Protein AF-U2L3R9-F1 (afdb_monomer)

Sequence (119 aa):
MSNKYVKLNIFPMIVEGLFVLACLLFQGYYIYINFLFYIVLAMYFRLRKDFSIKEWLDSVKRGNTFWKQVMLTILFFGLAFICTNVLENMFPHLDMGMVNLKVDNWLKLILFTGSTIIQ

Mean predicted aligned error: 11.28 Å

Radius of gyration: 17.86 Å; Cα contacts (8 Å, |Δi|>4): 51; chains: 1; bounding box: 42×35×42 Å

Foldseek 3Di:
DPPPVCVVCVVLVVLVVVLVVCCVVDQLCNLVSLLVSLVVVVVVCVVVVVDDVVVVVVCCVVVPPVNVVLVVVLVVLVVVLVVVVVVCVVCVPDPPPDDRLDPPDPVSSCSNSSSVSSD

Structure (mmCIF, N/CA/C/O backbone):
data_AF-U2L3R9-F1
#
_entry.id   AF-U2L3R9-F1
#
loop_
_atom_site.group_PDB
_atom_site.id
_atom_site.type_symbol
_atom_site.label_atom_id
_atom_site.label_alt_id
_atom_site.label_comp_id
_atom_site.label_asym_id
_atom_site.label_entity_id
_atom_site.label_seq_id
_atom_site.pdbx_PDB_ins_c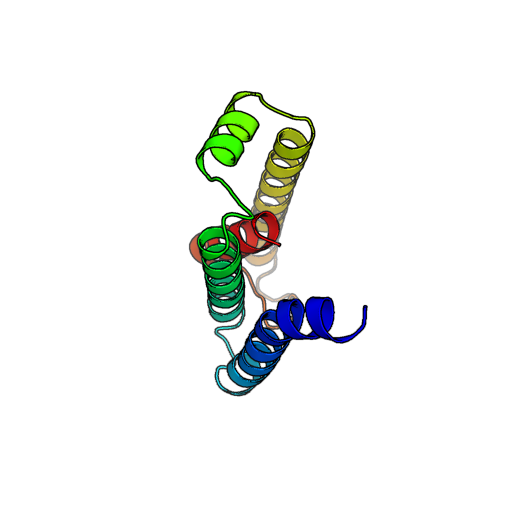ode
_atom_site.Cartn_x
_atom_site.Cartn_y
_atom_site.Cartn_z
_atom_site.occupancy
_atom_site.B_iso_or_equiv
_atom_site.auth_seq_id
_atom_site.auth_comp_id
_atom_site.auth_asym_id
_atom_site.auth_atom_id
_atom_site.pdbx_PDB_model_num
ATOM 1 N N . MET A 1 1 ? -18.536 -22.400 21.140 1.00 48.31 1 MET A N 1
ATOM 2 C CA . MET A 1 1 ? -17.287 -21.622 20.943 1.00 48.31 1 MET A CA 1
ATOM 3 C C . MET A 1 1 ? -16.832 -21.592 19.472 1.00 48.31 1 MET A C 1
ATOM 5 O O . MET A 1 1 ? -16.488 -20.525 18.995 1.00 48.31 1 MET A O 1
ATOM 9 N N . SER A 1 2 ? -17.002 -22.697 18.730 1.00 52.91 2 SER A N 1
ATOM 10 C CA . SER A 1 2 ? -17.087 -22.855 17.257 1.00 52.91 2 SER A CA 1
ATOM 11 C C . SER A 1 2 ? -17.419 -21.650 16.353 1.00 52.91 2 SER A C 1
ATOM 13 O O . SER A 1 2 ? -16.589 -21.021 15.701 1.00 52.91 2 SER A O 1
ATOM 15 N N . ASN A 1 3 ? -18.720 -21.367 16.293 1.00 59.50 3 ASN A N 1
ATOM 16 C CA . ASN A 1 3 ? -19.348 -20.712 15.146 1.00 59.50 3 ASN A CA 1
ATOM 17 C C . ASN A 1 3 ? -19.077 -19.201 15.031 1.00 59.50 3 ASN A C 1
ATOM 19 O O . ASN A 1 3 ? -19.247 -18.619 13.966 1.00 59.50 3 ASN A O 1
ATOM 23 N N . LYS A 1 4 ? -18.676 -18.539 16.125 1.00 58.44 4 LYS A N 1
ATOM 24 C CA . LYS A 1 4 ? -18.553 -17.072 16.171 1.00 58.44 4 LYS A CA 1
ATOM 25 C C . LYS A 1 4 ? -17.287 -16.575 15.463 1.00 58.44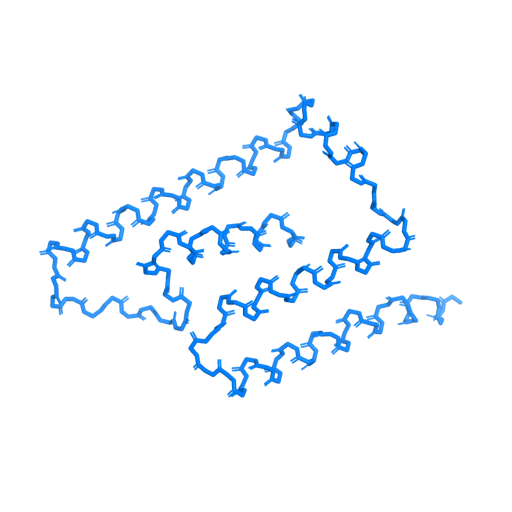 4 LYS A C 1
ATOM 27 O O . LYS A 1 4 ? -17.351 -15.569 14.770 1.00 58.44 4 LYS A O 1
ATOM 32 N N . TYR A 1 5 ? -16.180 -17.312 15.582 1.00 54.56 5 TYR A N 1
ATOM 33 C CA . TYR A 1 5 ? -14.910 -17.002 14.913 1.00 54.56 5 TYR A CA 1
ATOM 34 C C . TYR A 1 5 ? -14.946 -17.345 13.423 1.00 54.56 5 TYR A C 1
ATOM 36 O O . TYR A 1 5 ? -14.532 -16.539 12.595 1.00 54.56 5 TYR A O 1
ATOM 44 N N . VAL A 1 6 ? -15.539 -18.490 13.071 1.00 60.16 6 VAL A N 1
ATOM 45 C CA . VAL A 1 6 ? -15.728 -18.903 11.671 1.00 60.16 6 VAL A CA 1
ATOM 46 C C . VAL A 1 6 ? -16.582 -17.879 10.919 1.00 60.16 6 VAL A C 1
ATOM 48 O O . VAL A 1 6 ? -16.212 -17.430 9.839 1.00 60.16 6 VAL A O 1
ATOM 51 N N . LYS A 1 7 ? -17.678 -17.409 11.527 1.00 60.88 7 LYS A N 1
ATOM 52 C CA . LYS A 1 7 ? -18.556 -16.395 10.924 1.00 60.88 7 LYS A CA 1
ATOM 53 C C . LYS A 1 7 ? -17.895 -15.014 10.795 1.00 60.88 7 LYS A C 1
ATOM 55 O O . LYS A 1 7 ? -18.283 -14.240 9.926 1.00 60.88 7 LYS A O 1
ATOM 60 N N . LEU A 1 8 ? -16.903 -14.704 11.637 1.00 63.81 8 LEU A N 1
ATOM 61 C CA . LEU A 1 8 ? -16.151 -13.446 11.583 1.00 63.81 8 LEU A CA 1
ATOM 62 C C . LEU A 1 8 ? -15.091 -13.438 10.468 1.00 63.81 8 LEU A C 1
ATOM 64 O O . LEU A 1 8 ? -14.935 -12.397 9.821 1.00 63.81 8 LEU A O 1
ATOM 68 N N . ASN A 1 9 ? -14.431 -14.583 10.242 1.00 65.56 9 ASN A N 1
ATOM 69 C CA . ASN A 1 9 ? -13.328 -14.757 9.284 1.00 65.56 9 ASN A CA 1
ATOM 70 C C . ASN A 1 9 ? -13.751 -15.264 7.896 1.00 65.56 9 ASN A C 1
ATOM 72 O O . ASN A 1 9 ? -12.971 -15.141 6.954 1.00 65.56 9 ASN A O 1
ATOM 76 N N . ILE A 1 10 ? -14.978 -15.771 7.735 1.00 75.06 10 ILE A N 1
ATOM 77 C CA . ILE A 1 10 ? -15.510 -16.196 6.428 1.00 75.06 10 ILE A CA 1
ATOM 78 C C . ILE A 1 10 ? -15.489 -15.057 5.404 1.00 75.06 10 ILE A C 1
ATOM 80 O O . ILE A 1 10 ? -15.178 -15.287 4.243 1.00 75.06 10 ILE A O 1
ATOM 84 N N . PHE A 1 11 ? -15.792 -13.826 5.820 1.00 74.38 11 PHE A N 1
ATOM 85 C CA . PHE A 1 11 ? -15.802 -12.691 4.899 1.00 74.38 11 PHE A CA 1
ATOM 86 C C . PHE A 1 11 ? -14.389 -12.342 4.389 1.00 74.38 11 PHE A C 1
ATOM 88 O O . PHE A 1 11 ? -14.221 -12.334 3.173 1.00 74.38 11 PHE A O 1
ATOM 95 N N . PRO A 1 12 ? -13.360 -12.152 5.247 1.00 74.88 12 PRO A N 1
ATOM 96 C CA . PRO A 1 12 ? -11.972 -12.037 4.794 1.00 74.88 12 PRO A CA 1
ATOM 97 C C . PRO A 1 12 ? -11.538 -13.168 3.854 1.00 74.88 12 PRO A C 1
ATOM 99 O O . PRO A 1 12 ? -10.988 -12.881 2.798 1.00 74.88 12 PRO A O 1
ATOM 102 N N . MET A 1 13 ? -11.868 -14.427 4.173 1.00 77.94 13 MET A N 1
ATOM 103 C CA . MET A 1 13 ? -11.543 -15.576 3.313 1.00 77.94 13 MET A CA 1
ATOM 104 C C . MET A 1 13 ? -12.215 -15.511 1.934 1.00 77.94 13 MET A C 1
ATOM 106 O O . MET A 1 13 ? -11.588 -15.833 0.929 1.00 77.94 13 MET A O 1
ATOM 110 N N . ILE A 1 14 ? -13.484 -15.097 1.858 1.00 82.38 14 ILE A N 1
ATOM 111 C CA . ILE A 1 14 ? -14.192 -14.941 0.575 1.00 82.38 14 ILE A CA 1
ATOM 112 C C . ILE A 1 14 ? -13.559 -13.817 -0.252 1.00 82.38 14 ILE A C 1
ATOM 114 O O . ILE A 1 14 ? -13.366 -13.972 -1.458 1.00 82.38 14 ILE A O 1
ATOM 118 N N . VAL A 1 15 ? -13.224 -12.695 0.388 1.00 80.94 15 VAL A N 1
ATOM 119 C CA . VAL A 1 15 ? -12.576 -11.557 -0.278 1.00 80.94 15 VAL A CA 1
ATOM 120 C C . VAL A 1 15 ? -11.176 -11.946 -0.769 1.00 80.94 15 VAL A C 1
ATOM 122 O O . VAL A 1 15 ? -10.786 -11.545 -1.862 1.00 80.94 15 VAL A O 1
ATOM 125 N N . GLU A 1 16 ? -10.449 -12.781 -0.026 1.00 79.38 16 GLU A N 1
ATOM 126 C CA . GLU A 1 16 ? -9.141 -13.316 -0.427 1.00 79.38 16 GLU A CA 1
ATOM 127 C C . GLU A 1 16 ? -9.256 -14.279 -1.618 1.00 79.38 16 GLU A C 1
ATOM 129 O O . GLU A 1 16 ? -8.510 -14.161 -2.590 1.00 79.38 16 GLU A O 1
ATOM 134 N N . GLY A 1 17 ? -10.260 -15.162 -1.621 1.00 82.19 17 GLY A N 1
ATOM 135 C CA . GLY A 1 17 ? -10.554 -16.012 -2.779 1.00 82.19 17 GLY A CA 1
ATOM 136 C C . GLY A 1 17 ? -10.888 -15.203 -4.042 1.00 82.19 17 GLY A C 1
ATOM 137 O O . GLY A 1 17 ? -10.401 -15.511 -5.131 1.00 82.19 17 GLY A O 1
ATOM 138 N N . LEU A 1 18 ? -11.664 -14.123 -3.896 1.00 83.06 18 LEU A N 1
ATOM 139 C CA . LEU A 1 18 ? -11.951 -13.176 -4.981 1.00 83.06 18 LEU A CA 1
ATOM 140 C C . LEU A 1 18 ? -10.696 -12.429 -5.450 1.00 83.06 18 LEU A C 1
ATOM 142 O O . LEU A 1 18 ? -10.540 -12.204 -6.649 1.00 83.06 18 LEU A O 1
ATOM 146 N N . PHE A 1 19 ? -9.792 -12.073 -4.536 1.00 82.31 19 PHE A N 1
ATOM 147 C CA . PHE A 1 19 ? -8.521 -11.426 -4.860 1.00 82.31 19 PHE A CA 1
ATOM 148 C C . PHE A 1 19 ? -7.616 -12.319 -5.712 1.00 82.31 19 PHE A C 1
ATOM 150 O O . PHE A 1 19 ? -7.083 -11.861 -6.726 1.00 82.31 19 PHE A O 1
ATOM 157 N N . VAL A 1 20 ? -7.486 -13.598 -5.351 1.00 81.25 20 VAL A N 1
ATOM 158 C CA . VAL A 1 20 ? -6.702 -14.566 -6.134 1.00 81.25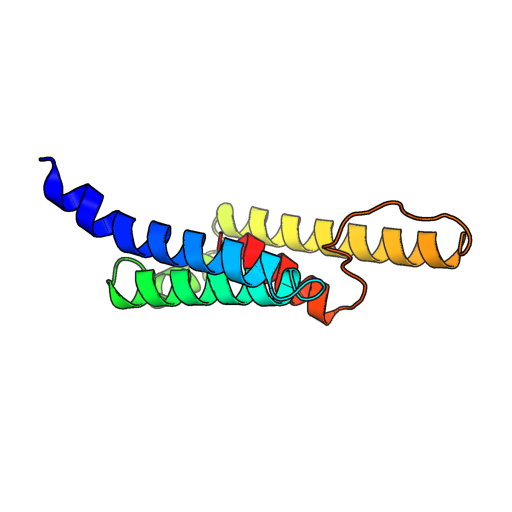 20 VAL A CA 1
ATOM 159 C C . VAL A 1 20 ? -7.293 -14.721 -7.537 1.00 81.25 20 VAL A C 1
ATOM 161 O O . VAL A 1 20 ? -6.559 -14.651 -8.522 1.00 81.25 20 VAL A O 1
ATOM 164 N N . LEU A 1 21 ? -8.620 -14.840 -7.653 1.00 82.69 21 LEU A N 1
ATOM 165 C CA . LEU A 1 21 ? -9.305 -14.885 -8.951 1.00 82.69 21 LEU A CA 1
ATOM 166 C C . LEU A 1 21 ? -9.090 -13.608 -9.774 1.00 82.69 21 LEU A C 1
ATOM 168 O O . LEU A 1 21 ? -8.821 -13.689 -10.971 1.00 82.69 21 LEU A O 1
ATOM 172 N N . ALA A 1 22 ? -9.159 -12.435 -9.145 1.00 78.94 22 ALA A N 1
ATOM 173 C CA . ALA A 1 22 ? -8.907 -11.164 -9.816 1.00 78.94 22 ALA A CA 1
ATOM 174 C C . ALA A 1 22 ? -7.457 -11.062 -10.317 1.00 78.94 22 ALA A C 1
ATOM 176 O O . ALA A 1 22 ? -7.237 -10.642 -11.451 1.00 78.94 22 ALA A O 1
ATOM 177 N N . CYS A 1 23 ? -6.477 -11.506 -9.524 1.00 76.19 23 CYS A N 1
ATOM 178 C CA . CYS A 1 23 ? -5.075 -11.570 -9.945 1.00 76.19 23 CYS A CA 1
ATOM 179 C C . CYS A 1 23 ? -4.862 -12.518 -11.132 1.00 76.19 23 CYS A C 1
ATOM 181 O O . CYS A 1 23 ? -4.062 -12.216 -12.015 1.00 76.19 23 CYS A O 1
ATOM 183 N N . LEU A 1 24 ? -5.583 -13.642 -11.177 1.00 77.44 24 LEU A N 1
ATOM 184 C CA . LEU A 1 24 ? -5.509 -14.585 -12.295 1.00 77.44 24 LEU A CA 1
ATOM 185 C C . LEU A 1 24 ? -6.136 -14.025 -13.581 1.00 77.44 24 LEU A C 1
ATOM 187 O O . LEU A 1 24 ? -5.612 -14.275 -14.664 1.00 77.44 24 LEU A O 1
ATOM 191 N N . LEU A 1 25 ? -7.228 -13.261 -13.468 1.00 77.12 25 LEU A N 1
ATOM 192 C CA . LEU A 1 25 ? -7.952 -12.690 -14.612 1.00 77.12 25 LEU A CA 1
ATOM 193 C C . LEU A 1 25 ? -7.305 -11.414 -15.174 1.00 77.12 25 LEU A C 1
ATOM 195 O O . LEU A 1 25 ? -7.348 -11.189 -16.381 1.00 77.12 25 LEU A O 1
ATOM 199 N N . PHE A 1 26 ? -6.703 -10.580 -14.324 1.00 71.12 26 PHE A N 1
ATOM 200 C CA . PHE A 1 26 ? -6.184 -9.258 -14.691 1.00 71.12 26 PHE A CA 1
ATOM 201 C C . PHE A 1 26 ? -4.661 -9.184 -14.534 1.00 71.12 26 PHE A C 1
ATOM 203 O O . PHE A 1 26 ? -4.120 -8.434 -13.712 1.00 71.12 26 PHE A O 1
ATOM 210 N N . GLN A 1 27 ? -3.956 -9.963 -15.356 1.00 65.38 27 GLN A N 1
ATOM 211 C CA . GLN A 1 27 ? -2.496 -9.970 -15.366 1.00 65.38 27 GLN A CA 1
ATOM 212 C C . GLN A 1 27 ? -1.944 -8.589 -15.761 1.00 65.38 27 GLN A C 1
ATOM 214 O O . GLN A 1 27 ? -2.304 -8.035 -16.794 1.00 65.38 27 GLN A O 1
ATOM 219 N N . GLY A 1 28 ? -1.089 -8.017 -14.908 1.00 67.12 28 GLY A N 1
ATOM 220 C CA . GLY A 1 28 ? -0.482 -6.689 -15.091 1.00 67.12 28 GLY A CA 1
ATOM 221 C C . GLY A 1 28 ? -1.044 -5.593 -14.176 1.00 67.12 28 GLY A C 1
ATOM 222 O O . GLY A 1 28 ? -0.391 -4.568 -13.985 1.00 67.12 28 GLY A O 1
ATOM 223 N N . TYR A 1 29 ? -2.191 -5.824 -13.527 1.00 71.06 29 TYR A N 1
ATOM 224 C CA . TYR A 1 29 ? -2.806 -4.871 -12.588 1.00 71.06 29 TYR A CA 1
ATOM 225 C C . TYR A 1 29 ? -2.637 -5.262 -11.113 1.00 71.06 29 TYR A C 1
ATOM 227 O O . TYR A 1 29 ? -3.319 -4.719 -10.246 1.00 71.06 29 TYR A O 1
ATOM 235 N N . TYR A 1 30 ? -1.700 -6.163 -10.805 1.00 70.38 30 TYR A N 1
ATOM 236 C CA . TYR A 1 30 ? -1.508 -6.743 -9.471 1.00 70.38 30 TYR A CA 1
ATOM 237 C C . TYR A 1 30 ? -1.433 -5.703 -8.347 1.00 70.38 30 TYR A C 1
ATOM 239 O O . TYR A 1 30 ? -2.081 -5.873 -7.323 1.00 70.38 30 TYR A O 1
ATOM 247 N N . ILE A 1 31 ? -0.724 -4.587 -8.548 1.00 70.19 31 ILE A N 1
ATOM 248 C CA . ILE A 1 31 ? -0.598 -3.522 -7.535 1.00 70.19 31 ILE A CA 1
ATOM 249 C C . ILE A 1 31 ? -1.943 -2.830 -7.263 1.00 70.19 31 ILE A C 1
ATOM 251 O O . ILE A 1 31 ? -2.264 -2.531 -6.116 1.00 70.19 31 ILE A O 1
ATOM 255 N N . TYR A 1 32 ? -2.759 -2.617 -8.297 1.00 70.06 32 TYR A N 1
ATOM 256 C CA . TYR A 1 32 ? -4.074 -1.986 -8.163 1.00 70.06 32 TYR A CA 1
ATOM 257 C C . TYR A 1 32 ? -5.079 -2.919 -7.493 1.00 70.06 32 TYR A C 1
ATOM 259 O O . TYR A 1 32 ? -5.825 -2.493 -6.614 1.00 70.06 32 TYR A O 1
ATOM 267 N N . ILE A 1 33 ? -5.069 -4.195 -7.880 1.00 76.62 33 ILE A N 1
ATOM 268 C CA . ILE A 1 33 ? -5.930 -5.228 -7.297 1.00 76.62 33 ILE A CA 1
ATOM 269 C C . ILE A 1 33 ? -5.553 -5.442 -5.827 1.00 76.62 33 ILE A C 1
ATOM 271 O O . ILE A 1 33 ? -6.436 -5.539 -4.978 1.00 76.62 33 ILE A O 1
ATOM 275 N N . ASN A 1 34 ? -4.253 -5.433 -5.513 1.00 75.75 34 ASN A N 1
ATOM 276 C CA . ASN A 1 34 ? -3.748 -5.547 -4.147 1.00 75.75 34 ASN A CA 1
ATOM 277 C C . ASN A 1 34 ? -4.184 -4.355 -3.287 1.00 75.75 34 ASN A C 1
ATOM 279 O O . ASN A 1 34 ? -4.750 -4.524 -2.209 1.00 75.75 34 ASN A O 1
ATOM 283 N N . PHE A 1 35 ? -4.025 -3.135 -3.798 1.00 73.00 35 PHE A N 1
ATOM 284 C CA . PHE A 1 35 ? -4.499 -1.943 -3.101 1.00 73.00 35 PHE A CA 1
ATOM 285 C C . PHE A 1 35 ? -6.019 -1.968 -2.866 1.00 73.00 35 PHE A C 1
ATOM 287 O O . PHE A 1 35 ? -6.484 -1.676 -1.763 1.00 73.00 35 PHE A O 1
ATOM 294 N N . LEU A 1 36 ? -6.802 -2.363 -3.876 1.00 77.12 36 LEU A N 1
ATOM 295 C CA . LEU A 1 36 ? -8.258 -2.477 -3.772 1.00 77.12 36 LEU A CA 1
ATOM 296 C C . LEU A 1 36 ? -8.675 -3.500 -2.704 1.00 77.12 36 LEU A C 1
ATOM 298 O O . LEU A 1 36 ? -9.578 -3.228 -1.913 1.00 77.12 36 LEU A O 1
ATOM 302 N N . PHE A 1 37 ? -8.002 -4.649 -2.651 1.00 79.94 37 PHE A N 1
ATOM 303 C CA . PHE A 1 37 ? -8.244 -5.691 -1.654 1.00 79.94 37 PHE A CA 1
ATOM 304 C C . PHE A 1 37 ? -8.092 -5.162 -0.223 1.00 79.94 37 PHE A C 1
ATOM 306 O O . PHE A 1 37 ? -9.010 -5.295 0.595 1.00 79.94 37 PHE A O 1
ATOM 313 N N . TYR A 1 38 ? -6.984 -4.477 0.060 1.00 75.69 38 TYR A N 1
ATOM 314 C CA . TYR A 1 38 ? -6.742 -3.890 1.376 1.00 75.69 38 TYR A CA 1
ATOM 315 C C . TYR A 1 38 ? -7.726 -2.763 1.718 1.00 75.69 38 TYR A C 1
ATOM 317 O O . TYR A 1 38 ? -8.168 -2.665 2.863 1.00 75.69 38 TYR A O 1
ATOM 325 N N . ILE A 1 39 ? -8.152 -1.958 0.739 1.00 78.44 39 ILE A N 1
ATOM 326 C CA . ILE A 1 39 ? -9.204 -0.948 0.938 1.00 78.44 39 ILE A CA 1
ATOM 327 C C . ILE A 1 39 ? -10.535 -1.605 1.339 1.00 78.44 39 ILE A C 1
ATOM 329 O O . ILE A 1 39 ? -11.190 -1.136 2.273 1.00 78.44 39 ILE A O 1
ATOM 333 N N . VAL A 1 40 ? -10.933 -2.695 0.673 1.00 79.75 40 VAL A N 1
ATOM 334 C CA . VAL A 1 40 ? -12.173 -3.429 0.987 1.00 79.75 40 VAL A CA 1
ATOM 335 C C . VAL A 1 40 ? -12.118 -4.014 2.401 1.00 79.75 40 VAL A C 1
ATOM 337 O O . VAL A 1 40 ? -13.083 -3.877 3.159 1.00 79.75 40 VAL A O 1
ATOM 340 N N . LEU A 1 41 ? -10.981 -4.596 2.793 1.00 76.75 41 LEU A N 1
ATOM 341 C CA . LEU A 1 41 ? -10.765 -5.080 4.159 1.00 76.75 41 LEU A CA 1
ATOM 342 C C . LEU A 1 41 ? -10.829 -3.945 5.187 1.00 76.75 41 LEU A C 1
ATOM 344 O O . LEU A 1 41 ? -11.546 -4.059 6.182 1.00 76.75 41 LEU A O 1
ATOM 348 N N . ALA A 1 42 ? -10.153 -2.824 4.931 1.00 73.88 42 ALA A N 1
ATOM 349 C CA . ALA A 1 42 ? -10.170 -1.664 5.818 1.00 73.88 42 ALA A CA 1
ATOM 350 C C . ALA A 1 42 ? -11.587 -1.089 5.991 1.00 73.88 42 ALA A C 1
ATOM 352 O O . ALA A 1 42 ? -11.999 -0.766 7.109 1.00 73.88 42 ALA A O 1
ATOM 353 N N . MET A 1 43 ? -12.374 -1.003 4.911 1.00 75.94 43 MET A N 1
ATOM 354 C CA . MET A 1 43 ? -13.784 -0.602 4.983 1.00 75.94 43 MET A CA 1
ATOM 355 C C . MET A 1 43 ? -14.616 -1.592 5.803 1.00 75.94 43 MET A C 1
ATOM 357 O O . MET A 1 43 ? -15.433 -1.164 6.620 1.00 75.94 43 MET A O 1
ATOM 361 N N . TYR A 1 44 ? -14.396 -2.897 5.635 1.00 77.00 44 TYR A N 1
ATOM 362 C CA . TYR A 1 44 ? -15.098 -3.930 6.396 1.00 77.00 44 TYR A CA 1
ATOM 363 C C . TYR A 1 44 ? -14.810 -3.847 7.904 1.00 77.00 44 TYR A C 1
ATOM 365 O O . TYR A 1 44 ? -15.749 -3.819 8.706 1.00 77.00 44 TYR A O 1
ATOM 373 N N . PHE A 1 45 ? -13.540 -3.726 8.302 1.00 73.44 45 PHE A N 1
ATOM 374 C CA . PHE A 1 45 ? -13.164 -3.557 9.713 1.00 73.44 45 PHE A CA 1
ATOM 375 C C . PHE A 1 45 ? -13.692 -2.247 10.303 1.00 73.44 45 PHE A C 1
ATOM 377 O O . PHE A 1 45 ? -14.150 -2.208 11.448 1.00 73.44 45 PHE A O 1
ATOM 384 N N . ARG A 1 46 ? -13.726 -1.181 9.500 1.00 69.62 46 ARG A N 1
ATOM 385 C CA . ARG A 1 46 ? -14.334 0.086 9.903 1.00 69.62 46 ARG A CA 1
ATOM 386 C C . ARG A 1 46 ? -15.845 -0.031 10.122 1.00 69.62 46 ARG A C 1
ATOM 388 O O . ARG A 1 46 ? -16.353 0.498 11.110 1.00 69.62 46 ARG A O 1
ATOM 395 N N . LEU A 1 47 ? -16.571 -0.713 9.233 1.00 73.25 47 LEU A N 1
ATOM 396 C CA . LEU A 1 47 ? -18.022 -0.931 9.358 1.00 73.25 47 LEU A CA 1
ATOM 397 C C . LEU A 1 47 ? -18.379 -1.738 10.611 1.00 73.25 47 LEU A C 1
ATOM 399 O O . LEU A 1 47 ? -19.424 -1.512 11.220 1.00 73.25 47 LEU A O 1
ATOM 403 N N . ARG A 1 48 ? -17.486 -2.633 11.034 1.00 72.62 48 ARG A N 1
ATOM 404 C CA . ARG A 1 48 ? -17.616 -3.414 12.269 1.00 72.62 48 ARG A CA 1
ATOM 405 C C . ARG A 1 48 ? -17.343 -2.624 13.549 1.00 72.62 48 ARG A C 1
ATOM 407 O O . ARG A 1 48 ? -17.560 -3.166 14.625 1.00 72.62 48 ARG A O 1
ATOM 414 N N . LYS A 1 49 ? -16.928 -1.353 13.445 1.00 64.00 49 LYS A N 1
ATOM 415 C CA . LYS A 1 49 ? -16.468 -0.503 14.562 1.00 64.00 49 LYS A CA 1
ATOM 416 C C . LYS A 1 49 ? -15.280 -1.076 15.346 1.00 64.00 49 LYS A C 1
ATOM 418 O O . LYS A 1 49 ? -14.912 -0.499 16.362 1.00 64.00 49 LYS A O 1
ATOM 423 N N . ASP A 1 50 ? -14.641 -2.129 14.839 1.00 62.53 50 ASP A N 1
ATOM 424 C CA . ASP A 1 50 ? -13.389 -2.665 15.383 1.00 62.53 50 ASP A CA 1
ATOM 425 C C . ASP A 1 50 ? -12.221 -1.682 15.146 1.00 62.53 50 ASP A C 1
ATOM 427 O O . ASP A 1 50 ? -11.174 -1.789 15.776 1.00 62.53 50 ASP A O 1
ATOM 431 N N . PHE A 1 51 ? -12.410 -0.695 14.256 1.00 60.84 51 PHE A N 1
ATOM 432 C CA . PHE A 1 51 ? -11.418 0.318 13.907 1.00 60.84 51 PHE A CA 1
ATOM 433 C C . PHE A 1 51 ? -12.017 1.735 13.910 1.00 60.84 51 PHE A C 1
ATOM 435 O O . PHE A 1 51 ? -12.930 2.048 13.137 1.00 60.84 51 PHE A O 1
ATOM 442 N N . SER A 1 52 ? -11.481 2.622 14.752 1.00 68.88 52 SER A N 1
ATOM 443 C CA . SER A 1 52 ? -11.855 4.040 14.810 1.00 68.88 52 SER A CA 1
ATOM 444 C C . SER A 1 52 ? -10.788 4.896 14.130 1.00 68.88 52 SER A C 1
ATOM 446 O O . SER A 1 52 ? -9.678 5.028 14.639 1.00 68.88 52 SER A O 1
ATOM 448 N N . ILE A 1 53 ? -11.118 5.567 13.015 1.00 69.50 53 ILE A N 1
ATOM 449 C 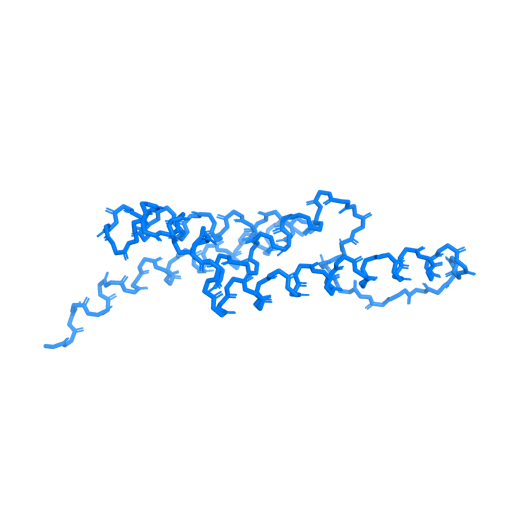CA . ILE A 1 53 ? -10.176 6.539 12.410 1.00 69.50 53 ILE A CA 1
ATOM 450 C C . ILE A 1 53 ? -9.854 7.667 13.395 1.00 69.50 53 ILE A C 1
ATOM 452 O O . ILE A 1 53 ? -8.767 8.226 13.343 1.00 69.50 5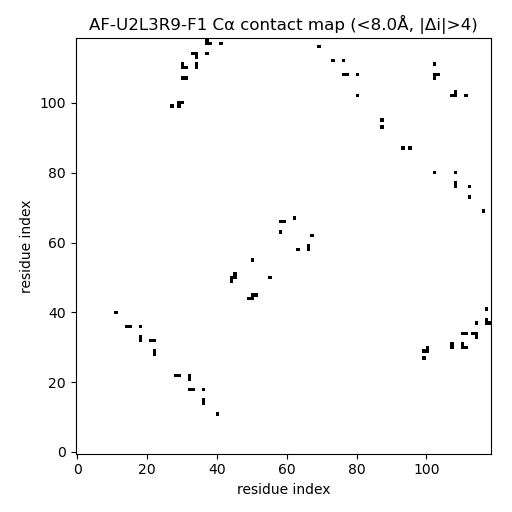3 ILE A O 1
ATOM 456 N N . LYS A 1 54 ? -10.800 7.971 14.300 1.00 74.69 54 LYS A N 1
ATOM 457 C CA . LYS A 1 54 ? -10.628 8.832 15.480 1.00 74.69 54 LYS A CA 1
ATOM 458 C C . LYS A 1 54 ? -9.270 8.575 16.140 1.00 74.69 54 LYS A C 1
ATOM 460 O O . LYS A 1 54 ? -8.356 9.393 16.145 1.00 74.69 54 LYS A O 1
ATOM 465 N N . GLU A 1 55 ? -9.175 7.351 16.637 1.00 73.56 55 GLU A N 1
ATOM 466 C CA . GLU A 1 55 ? -8.042 6.842 17.402 1.00 73.56 55 GLU A CA 1
ATOM 467 C C . GLU A 1 55 ? -6.825 6.599 16.518 1.00 73.56 55 GLU A C 1
ATOM 469 O O . GLU A 1 55 ? -5.699 6.848 16.940 1.00 73.56 55 GLU A O 1
ATOM 474 N N . TRP A 1 56 ? -7.035 6.176 15.270 1.00 72.94 56 TRP A N 1
ATOM 475 C CA . TRP A 1 56 ? -5.947 5.976 14.323 1.00 72.94 56 TRP A CA 1
ATOM 476 C C . TRP A 1 56 ? -5.220 7.292 14.010 1.00 72.94 56 TRP A C 1
ATOM 478 O O . TRP A 1 56 ? -4.004 7.359 14.167 1.00 72.94 56 TRP A O 1
ATOM 488 N N . LEU A 1 57 ? -5.944 8.369 13.685 1.00 73.94 57 LEU A N 1
ATOM 489 C CA . LEU A 1 57 ? -5.368 9.703 13.458 1.00 73.94 57 LEU A CA 1
ATOM 490 C C . LEU A 1 57 ? -4.706 10.276 14.714 1.00 73.94 57 LEU A C 1
ATOM 492 O O . LEU A 1 57 ? -3.634 10.877 14.622 1.00 73.94 57 LEU A O 1
ATOM 496 N N . ASP A 1 58 ? -5.301 10.072 15.888 1.00 78.75 58 ASP A N 1
ATOM 497 C CA . ASP A 1 58 ? -4.684 10.498 17.146 1.00 78.75 58 ASP A CA 1
ATOM 498 C C . ASP A 1 58 ? -3.414 9.694 17.464 1.00 78.75 58 ASP A C 1
ATOM 500 O O . ASP A 1 58 ? -2.445 10.251 17.986 1.00 78.75 58 ASP A O 1
ATOM 504 N N . SER A 1 59 ? -3.358 8.413 17.085 1.00 75.81 59 SER A N 1
ATOM 505 C CA . SER A 1 59 ? -2.155 7.584 17.221 1.00 75.81 59 SER A CA 1
ATOM 506 C C . SER A 1 59 ? -1.022 8.042 16.294 1.00 75.81 59 SER A C 1
ATOM 508 O O . SER A 1 59 ? 0.138 8.036 16.720 1.00 75.81 59 SER A O 1
ATOM 510 N N . VAL A 1 60 ? -1.356 8.507 15.078 1.00 74.81 60 VAL A N 1
ATOM 511 C CA . VAL A 1 60 ? -0.407 9.141 14.144 1.00 74.81 60 VAL A CA 1
ATOM 512 C C . VAL A 1 60 ? 0.162 10.400 14.785 1.00 74.81 60 VAL A C 1
ATOM 514 O O . VAL A 1 60 ? 1.378 10.556 14.880 1.00 74.81 60 VAL A O 1
ATOM 517 N N . LYS A 1 61 ? -0.718 11.286 15.273 1.00 74.75 61 LYS A N 1
ATOM 518 C CA . LYS A 1 61 ? -0.328 12.566 15.881 1.00 74.75 61 LYS A CA 1
ATOM 519 C C . LYS A 1 61 ? 0.507 12.393 17.143 1.00 74.75 61 LYS A C 1
ATOM 521 O O . LYS A 1 61 ? 1.411 13.188 17.380 1.00 74.75 61 LYS A O 1
ATOM 526 N N . ARG A 1 62 ? 0.239 11.356 17.941 1.00 76.75 62 ARG A N 1
ATOM 527 C CA . ARG A 1 62 ? 1.049 11.025 19.123 1.00 76.75 62 ARG A CA 1
ATOM 528 C C . ARG A 1 62 ? 2.428 10.464 18.783 1.00 76.75 62 ARG A C 1
ATOM 530 O O . ARG A 1 62 ? 3.241 10.329 19.691 1.00 76.75 62 ARG A O 1
ATOM 537 N N . GLY A 1 63 ? 2.708 10.144 17.517 1.00 65.00 63 GLY A N 1
ATOM 538 C CA . GLY A 1 63 ? 4.026 9.672 17.095 1.00 65.00 63 GLY A CA 1
ATOM 539 C C . GLY A 1 63 ? 4.437 8.381 17.801 1.00 65.00 63 GLY A C 1
ATOM 540 O O . GLY A 1 63 ? 5.590 8.244 18.220 1.00 65.00 63 GLY A O 1
ATOM 541 N N . ASN A 1 64 ? 3.483 7.457 17.973 1.00 73.62 64 ASN A N 1
ATOM 542 C CA . ASN A 1 64 ? 3.732 6.162 18.601 1.00 73.62 64 ASN A CA 1
ATOM 543 C C . ASN A 1 64 ? 4.866 5.409 17.872 1.00 73.62 64 ASN A C 1
ATOM 545 O O . ASN A 1 64 ? 5.076 5.610 16.674 1.00 73.62 64 ASN A O 1
ATOM 549 N N . THR A 1 65 ? 5.580 4.516 18.561 1.00 76.12 65 THR A N 1
ATOM 550 C CA . THR A 1 65 ? 6.719 3.759 17.999 1.00 76.12 65 THR A CA 1
ATOM 551 C C . THR A 1 65 ? 6.362 3.039 16.691 1.00 76.12 65 THR A C 1
ATOM 553 O O . THR A 1 65 ? 7.173 3.014 15.768 1.00 76.12 65 THR A O 1
ATOM 556 N N . PHE A 1 66 ? 5.117 2.566 16.570 1.00 76.31 66 PHE A N 1
ATOM 557 C CA . PHE A 1 66 ? 4.547 2.019 15.335 1.00 76.31 66 PHE A CA 1
ATOM 558 C C . PHE A 1 66 ? 4.665 2.986 14.142 1.00 76.31 66 PHE A C 1
ATOM 560 O O . PHE A 1 66 ? 5.190 2.631 13.093 1.00 76.31 66 PHE A O 1
ATOM 567 N N . TRP A 1 67 ? 4.261 4.248 14.311 1.00 78.19 67 TRP A N 1
ATOM 568 C CA . TRP A 1 67 ? 4.285 5.245 13.237 1.00 78.19 67 TRP A CA 1
ATOM 569 C C . TRP A 1 67 ? 5.697 5.656 12.834 1.00 78.19 67 TRP A C 1
ATOM 571 O O . TRP A 1 67 ? 5.938 5.967 11.669 1.00 78.19 67 TRP A O 1
ATOM 581 N N . LYS A 1 68 ? 6.654 5.599 13.768 1.00 76.94 68 LYS A N 1
ATOM 582 C CA . LYS A 1 68 ? 8.074 5.792 13.446 1.00 76.94 68 LYS A CA 1
ATOM 583 C C . LYS A 1 68 ? 8.599 4.672 12.545 1.00 76.94 68 LYS A C 1
ATOM 585 O O . LYS A 1 68 ? 9.296 4.963 11.578 1.00 76.94 68 LYS A O 1
ATOM 590 N N . GLN A 1 69 ? 8.230 3.418 12.817 1.00 76.38 69 GLN A N 1
ATOM 591 C CA . GLN A 1 69 ? 8.586 2.274 11.965 1.00 76.38 69 GLN A CA 1
ATOM 592 C C . GLN A 1 69 ? 7.918 2.355 10.587 1.00 76.38 69 GLN A C 1
ATOM 594 O O . GLN A 1 69 ? 8.569 2.095 9.575 1.00 76.38 69 GLN A O 1
ATOM 599 N N . VAL A 1 70 ? 6.655 2.789 10.531 1.00 78.19 70 VAL A N 1
ATOM 600 C CA . VAL A 1 70 ? 5.940 3.029 9.269 1.00 78.19 70 VAL A CA 1
ATOM 601 C C . VAL A 1 70 ? 6.663 4.083 8.429 1.00 78.19 70 VAL A C 1
ATOM 603 O O . VAL A 1 70 ? 6.991 3.820 7.277 1.00 78.19 70 VAL A O 1
ATOM 606 N N . MET A 1 71 ? 7.002 5.240 9.007 1.00 78.94 71 MET A N 1
ATOM 607 C CA . MET A 1 71 ? 7.735 6.295 8.293 1.00 78.94 71 MET A CA 1
ATOM 608 C C . MET A 1 71 ? 9.115 5.835 7.807 1.00 78.94 71 MET A C 1
ATOM 610 O O . MET A 1 71 ? 9.507 6.149 6.684 1.00 78.94 71 MET A O 1
ATOM 614 N N . LEU A 1 72 ? 9.833 5.053 8.618 1.00 80.94 72 LEU A N 1
ATOM 615 C CA . LEU A 1 72 ? 11.115 4.458 8.233 1.00 80.94 72 LEU A CA 1
ATOM 616 C C . LEU A 1 72 ? 10.958 3.507 7.034 1.00 80.94 72 LEU A C 1
ATOM 618 O O . LEU A 1 72 ? 11.771 3.522 6.114 1.00 80.94 72 LEU A O 1
ATOM 622 N N . THR A 1 73 ? 9.887 2.713 7.022 1.00 78.38 73 THR A N 1
ATOM 623 C CA . THR A 1 73 ? 9.583 1.768 5.939 1.00 78.38 73 THR A CA 1
ATOM 624 C C . THR A 1 73 ? 9.244 2.499 4.639 1.00 78.38 73 THR A C 1
ATOM 626 O O . THR A 1 73 ? 9.776 2.151 3.586 1.00 78.38 73 THR A O 1
ATOM 629 N N . ILE A 1 74 ? 8.435 3.565 4.709 1.00 80.25 74 ILE A N 1
ATOM 630 C CA . ILE A 1 74 ? 8.149 4.447 3.563 1.00 80.25 74 ILE A CA 1
ATOM 631 C C . ILE A 1 74 ? 9.454 5.020 2.994 1.00 80.25 74 ILE A C 1
ATOM 633 O O . ILE A 1 74 ? 9.656 5.025 1.779 1.00 80.25 74 ILE A O 1
ATOM 637 N N . LEU A 1 75 ? 10.356 5.473 3.869 1.00 81.00 75 LEU A N 1
ATOM 638 C CA . LEU A 1 75 ? 11.644 6.038 3.476 1.00 81.00 75 LEU A CA 1
ATOM 639 C C . LEU A 1 75 ? 12.531 5.002 2.773 1.00 81.00 75 LEU A C 1
ATOM 641 O O . LEU A 1 75 ? 13.087 5.303 1.717 1.00 81.00 75 LEU A O 1
ATOM 645 N N . PHE A 1 76 ? 12.624 3.779 3.300 1.00 80.25 76 PHE A N 1
ATOM 646 C CA . PHE A 1 76 ? 13.380 2.706 2.651 1.00 80.25 76 PHE A CA 1
ATOM 647 C C . PHE A 1 76 ? 12.785 2.291 1.303 1.00 80.25 76 PHE A C 1
ATOM 649 O O . PHE A 1 76 ? 13.549 2.074 0.363 1.00 80.25 76 PHE A O 1
ATOM 656 N N . PHE A 1 77 ? 11.457 2.244 1.160 1.00 76.75 77 PHE A N 1
ATOM 657 C CA . PHE A 1 77 ? 10.834 1.991 -0.143 1.00 76.75 77 PHE A CA 1
ATOM 658 C C . PHE A 1 77 ? 11.106 3.114 -1.148 1.00 76.75 77 PHE A C 1
ATOM 660 O O . PHE A 1 77 ? 11.408 2.830 -2.307 1.00 76.75 77 PHE A O 1
ATOM 667 N N . GLY A 1 78 ? 11.068 4.376 -0.710 1.00 75.88 78 GLY A N 1
ATOM 668 C CA . GLY A 1 78 ? 11.447 5.517 -1.545 1.00 75.88 78 GLY A CA 1
ATOM 669 C C . GLY A 1 78 ? 12.907 5.449 -2.000 1.00 75.88 78 GLY A C 1
ATOM 670 O O . GLY A 1 78 ? 13.192 5.631 -3.183 1.00 75.88 78 GLY A O 1
ATOM 671 N N . LEU A 1 79 ? 13.828 5.124 -1.088 1.00 80.50 79 LEU A N 1
A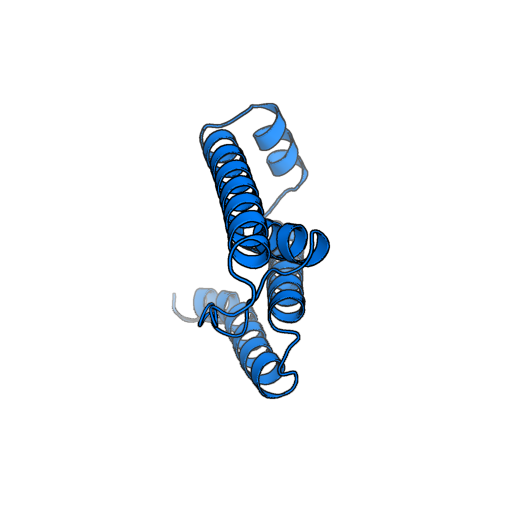TOM 672 C CA . LEU A 1 79 ? 15.244 4.931 -1.413 1.00 80.50 79 LEU A CA 1
ATOM 673 C C . LEU A 1 79 ? 15.452 3.778 -2.394 1.00 80.50 79 LEU A C 1
ATOM 675 O O . LEU A 1 79 ? 16.149 3.957 -3.388 1.00 80.50 79 LEU A O 1
ATOM 679 N N . ALA A 1 80 ? 14.818 2.628 -2.154 1.00 78.50 80 ALA A N 1
ATOM 680 C CA . ALA A 1 80 ? 14.893 1.482 -3.052 1.00 78.50 80 ALA A CA 1
ATOM 681 C C . ALA A 1 80 ? 14.409 1.853 -4.461 1.00 78.50 80 ALA A C 1
ATOM 683 O O . ALA A 1 80 ? 15.109 1.582 -5.428 1.00 78.50 80 ALA A O 1
ATOM 684 N N . PHE A 1 81 ? 13.282 2.563 -4.577 1.00 75.88 81 PHE A N 1
ATOM 685 C CA . PHE A 1 81 ? 12.761 3.031 -5.863 1.00 75.88 81 PHE A CA 1
ATOM 686 C C . PHE A 1 81 ? 13.732 3.974 -6.590 1.00 75.88 81 PHE A C 1
ATOM 688 O O . PHE A 1 81 ? 13.942 3.840 -7.796 1.00 75.88 81 PHE A O 1
ATOM 695 N N . ILE A 1 82 ? 14.357 4.913 -5.875 1.00 76.12 82 ILE A N 1
ATOM 696 C CA . ILE A 1 82 ? 15.363 5.811 -6.462 1.00 76.12 82 ILE A CA 1
ATOM 697 C C . ILE A 1 82 ? 16.585 5.011 -6.924 1.00 76.12 82 ILE A C 1
ATOM 699 O O . ILE A 1 82 ? 17.027 5.185 -8.058 1.00 76.12 82 ILE A O 1
ATOM 703 N N . CYS A 1 83 ? 17.106 4.112 -6.086 1.00 78.00 83 CYS A N 1
ATOM 704 C CA . CYS A 1 83 ? 18.239 3.256 -6.434 1.00 78.00 83 CYS A CA 1
ATOM 705 C C . CYS A 1 83 ? 17.941 2.397 -7.667 1.00 78.00 83 CYS A C 1
ATOM 707 O O . CYS A 1 83 ? 18.775 2.335 -8.567 1.00 78.00 83 CYS A O 1
ATOM 709 N N . THR A 1 84 ? 16.755 1.790 -7.745 1.00 75.44 84 THR A N 1
ATOM 710 C CA . THR A 1 84 ? 16.332 0.996 -8.903 1.00 75.44 84 THR A CA 1
ATOM 711 C C . THR A 1 84 ? 16.250 1.852 -10.166 1.00 75.44 84 THR A C 1
ATOM 713 O O . THR A 1 84 ? 16.816 1.461 -11.179 1.00 75.44 84 THR A O 1
ATOM 716 N N . ASN A 1 85 ? 15.657 3.050 -10.115 1.00 72.12 85 ASN A N 1
ATOM 717 C CA . ASN A 1 85 ? 15.598 3.948 -11.278 1.00 72.12 85 ASN A CA 1
ATOM 718 C C . ASN A 1 85 ? 16.981 4.429 -11.740 1.00 72.12 85 ASN A C 1
ATOM 720 O O . ASN A 1 85 ? 17.235 4.537 -12.940 1.00 72.12 85 ASN A O 1
ATOM 724 N N . VAL A 1 86 ? 17.884 4.747 -10.808 1.00 79.06 86 VAL A N 1
ATOM 725 C CA . VAL A 1 86 ? 19.269 5.118 -11.144 1.00 79.06 86 VAL A CA 1
ATOM 726 C C . VAL A 1 86 ? 19.971 3.940 -11.817 1.00 79.06 86 VAL A C 1
ATOM 728 O O . VAL A 1 86 ? 20.619 4.117 -12.846 1.00 79.06 86 VAL A O 1
ATOM 731 N N . LEU A 1 87 ? 19.795 2.733 -11.280 1.00 75.69 87 LEU A N 1
ATOM 732 C CA . LEU A 1 87 ? 20.409 1.522 -11.808 1.00 75.69 87 LEU A CA 1
ATOM 733 C C . LEU A 1 87 ? 19.844 1.133 -13.188 1.00 75.69 87 LEU A C 1
ATOM 735 O O . LEU A 1 87 ? 20.626 0.762 -14.059 1.00 75.69 87 LEU A O 1
ATOM 739 N N . GLU A 1 88 ? 18.534 1.289 -13.425 1.00 73.50 88 GLU A N 1
ATOM 740 C CA . GLU A 1 88 ? 17.906 1.085 -14.746 1.00 73.50 88 GLU A CA 1
ATOM 741 C C . GLU A 1 88 ? 18.449 2.071 -15.790 1.00 73.50 88 GLU A C 1
ATOM 743 O O . GLU A 1 88 ? 18.739 1.674 -16.916 1.00 73.50 88 GLU A O 1
ATOM 748 N N . ASN A 1 89 ? 18.647 3.341 -15.420 1.00 74.94 89 ASN A N 1
ATOM 749 C CA . ASN A 1 89 ? 19.219 4.342 -16.326 1.00 74.94 89 ASN A CA 1
ATOM 750 C C . ASN A 1 89 ? 20.706 4.098 -16.622 1.00 74.94 89 ASN A C 1
ATOM 752 O O . ASN A 1 89 ? 21.166 4.383 -17.726 1.00 74.94 89 ASN A O 1
ATOM 756 N N . MET A 1 90 ? 21.466 3.588 -15.649 1.00 79.69 90 MET A N 1
ATOM 757 C CA . MET A 1 90 ? 22.886 3.269 -15.830 1.00 79.69 90 MET A CA 1
ATOM 758 C C . MET A 1 90 ? 23.105 1.970 -16.614 1.00 79.69 90 MET A C 1
ATOM 760 O O . MET A 1 90 ? 24.104 1.853 -17.323 1.00 79.69 90 MET A O 1
ATOM 764 N N . PHE A 1 91 ? 22.183 1.009 -16.514 1.00 75.06 91 PHE A N 1
ATOM 765 C CA . PHE A 1 91 ? 22.275 -0.283 -17.192 1.00 75.06 91 PHE A CA 1
ATOM 766 C C . PHE A 1 91 ? 20.951 -0.669 -17.872 1.00 75.06 91 PHE A C 1
ATOM 768 O O . PHE A 1 91 ? 20.285 -1.614 -17.447 1.00 75.06 91 PHE A O 1
ATOM 775 N N . PRO A 1 92 ? 20.592 -0.007 -18.985 1.00 65.12 92 PRO A N 1
ATOM 776 C CA . PRO A 1 92 ? 19.315 -0.227 -19.673 1.00 65.12 92 PRO A CA 1
ATOM 777 C C . PRO A 1 92 ? 19.179 -1.616 -20.324 1.00 65.12 92 PRO A C 1
ATOM 779 O O . PRO A 1 92 ? 18.107 -1.971 -20.804 1.00 65.12 92 PRO A O 1
ATOM 782 N N . HIS A 1 93 ? 20.258 -2.403 -20.368 1.00 65.00 93 HIS A N 1
ATOM 783 C CA . HIS A 1 93 ? 20.298 -3.751 -20.949 1.00 65.00 93 HIS A CA 1
ATOM 784 C C . HIS A 1 93 ? 20.231 -4.864 -19.893 1.00 65.00 93 HIS A C 1
ATOM 786 O O . HIS A 1 93 ? 20.184 -6.040 -20.253 1.00 65.00 93 HIS A O 1
ATOM 792 N N . LEU A 1 94 ? 20.285 -4.513 -18.602 1.00 60.12 94 LEU A N 1
ATOM 793 C CA . LEU A 1 94 ? 20.132 -5.475 -17.517 1.00 60.12 94 LEU A CA 1
ATOM 794 C C . LEU A 1 94 ? 18.643 -5.763 -17.343 1.00 60.12 94 LEU A C 1
ATOM 796 O O . LEU A 1 94 ? 17.887 -4.929 -16.848 1.00 60.12 94 LEU A O 1
ATOM 800 N N . ASP A 1 95 ? 18.230 -6.959 -17.756 1.00 59.19 95 ASP A N 1
ATOM 801 C CA . ASP A 1 95 ? 16.908 -7.484 -17.445 1.00 59.19 95 ASP A CA 1
ATOM 802 C C . ASP A 1 95 ? 16.818 -7.643 -15.920 1.00 59.19 95 ASP A C 1
ATOM 804 O O . ASP A 1 95 ? 17.394 -8.563 -15.336 1.00 59.19 95 ASP A O 1
ATOM 808 N N . MET A 1 96 ? 16.168 -6.687 -15.247 1.00 59.66 96 MET A N 1
ATOM 809 C CA . MET A 1 96 ? 16.113 -6.630 -13.780 1.00 59.66 96 MET A CA 1
ATOM 810 C C . MET A 1 96 ? 15.348 -7.798 -13.147 1.00 59.66 96 MET A C 1
ATOM 812 O O . MET A 1 96 ? 15.222 -7.843 -11.926 1.00 59.66 96 MET A O 1
ATOM 816 N N . GLY A 1 97 ? 14.842 -8.750 -13.939 1.00 56.88 97 GLY A N 1
ATOM 817 C CA . GLY A 1 97 ? 14.406 -10.067 -13.474 1.00 56.88 97 GLY A CA 1
ATOM 818 C C . GLY A 1 97 ? 13.228 -10.077 -12.493 1.00 56.88 97 GLY A C 1
ATOM 819 O O . GLY A 1 97 ? 12.816 -11.147 -12.049 1.00 56.88 97 GLY A O 1
ATOM 820 N N . MET A 1 98 ? 12.647 -8.930 -12.135 1.00 50.78 98 MET A N 1
ATOM 821 C CA . MET A 1 98 ? 11.656 -8.858 -11.064 1.00 50.78 98 MET A CA 1
ATOM 822 C C . MET A 1 98 ? 10.218 -8.800 -11.587 1.00 50.78 98 MET A C 1
ATOM 824 O O . MET A 1 98 ? 9.687 -7.747 -11.933 1.00 50.78 98 MET A O 1
ATOM 828 N N . VAL A 1 99 ? 9.626 -10.003 -11.612 1.00 53.62 99 VAL A N 1
ATOM 829 C CA . VAL A 1 99 ? 8.340 -10.408 -11.005 1.00 53.62 99 VAL A CA 1
ATOM 830 C C . VAL A 1 99 ? 7.263 -9.321 -10.997 1.00 53.62 99 VAL A C 1
ATOM 832 O O . VAL A 1 99 ? 7.391 -8.400 -10.208 1.00 53.62 99 VAL A O 1
ATOM 835 N N . ASN A 1 100 ? 6.203 -9.497 -11.810 1.00 50.03 100 ASN A N 1
ATOM 836 C CA . ASN A 1 100 ? 4.825 -8.928 -11.863 1.00 50.03 100 ASN A CA 1
ATOM 837 C C . ASN A 1 100 ? 4.385 -7.687 -11.031 1.00 50.03 100 ASN A C 1
ATOM 839 O O . ASN A 1 100 ? 3.404 -7.037 -11.385 1.00 50.03 100 ASN A O 1
ATOM 843 N N . LEU A 1 101 ? 5.055 -7.346 -9.937 1.00 51.97 101 LEU A N 1
ATOM 844 C CA . LEU A 1 101 ? 4.898 -6.191 -9.058 1.00 51.97 101 LEU A CA 1
ATOM 845 C C . LEU A 1 101 ? 5.939 -5.092 -9.357 1.00 51.97 101 LEU A C 1
ATOM 847 O O . LEU A 1 101 ? 6.442 -4.450 -8.436 1.00 51.97 101 LEU A O 1
ATOM 851 N N . LYS A 1 102 ? 6.286 -4.855 -10.629 1.00 62.25 102 LYS A N 1
ATOM 852 C CA . LYS A 1 102 ? 7.222 -3.781 -10.988 1.00 62.25 102 LYS A CA 1
ATOM 853 C C . LYS A 1 102 ? 6.624 -2.419 -10.613 1.00 62.25 102 LYS A C 1
ATOM 855 O O . LYS A 1 102 ? 5.647 -1.957 -11.213 1.00 62.25 102 LYS A O 1
ATOM 860 N N . VAL A 1 103 ? 7.217 -1.787 -9.603 1.00 59.47 103 VAL A N 1
ATOM 861 C CA . VAL A 1 103 ? 6.942 -0.405 -9.213 1.00 59.47 103 VAL A CA 1
ATOM 862 C C . VAL A 1 103 ? 7.779 0.487 -10.121 1.00 59.47 103 VAL A C 1
ATOM 864 O O . VAL A 1 103 ? 8.925 0.790 -9.823 1.00 59.47 103 VAL A O 1
ATOM 867 N N . ASP A 1 104 ? 7.214 0.839 -11.270 1.00 71.00 104 ASP A N 1
ATOM 868 C CA . ASP A 1 104 ? 7.854 1.630 -12.333 1.00 71.00 104 ASP A CA 1
ATOM 869 C C . ASP A 1 104 ? 7.469 3.118 -12.292 1.00 71.00 104 ASP A C 1
ATOM 871 O O . ASP A 1 104 ? 8.040 3.939 -13.001 1.00 71.00 104 ASP A O 1
ATOM 875 N N . ASN A 1 105 ? 6.487 3.485 -11.467 1.00 71.44 105 ASN A N 1
ATOM 876 C CA . ASN A 1 105 ? 5.973 4.842 -11.391 1.00 71.44 105 ASN A CA 1
ATOM 877 C C . ASN A 1 105 ? 5.638 5.229 -9.947 1.00 71.44 105 ASN A C 1
ATOM 879 O O . ASN A 1 105 ? 5.241 4.390 -9.132 1.00 71.44 105 ASN A O 1
ATOM 883 N N . TRP A 1 106 ? 5.709 6.527 -9.660 1.00 67.75 106 TRP A N 1
ATOM 884 C CA . TRP A 1 106 ? 5.384 7.124 -8.364 1.00 67.75 106 TRP A CA 1
ATOM 885 C C . TRP A 1 106 ? 3.985 6.736 -7.870 1.00 67.75 106 TRP A C 1
ATOM 887 O O . TRP A 1 106 ? 3.797 6.489 -6.682 1.00 67.75 106 TRP A O 1
ATOM 897 N N . LEU A 1 107 ? 3.012 6.591 -8.777 1.00 68.06 107 LEU A N 1
ATOM 898 C CA . LEU A 1 107 ? 1.674 6.096 -8.432 1.00 68.06 107 LEU A CA 1
ATOM 899 C C . LEU A 1 107 ? 1.6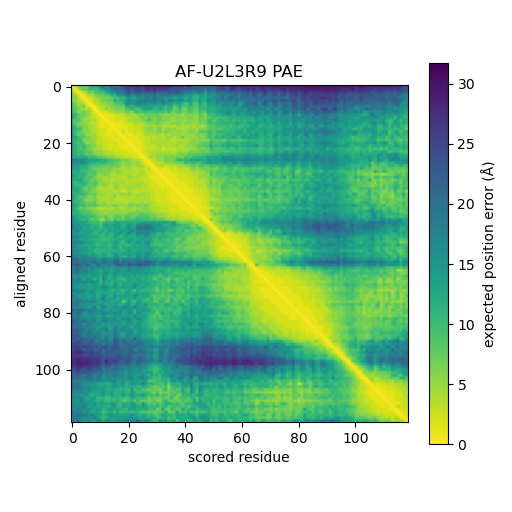98 4.661 -7.894 1.00 68.06 107 LEU A C 1
ATOM 901 O O . LEU A 1 107 ? 1.077 4.384 -6.871 1.00 68.06 107 LEU A O 1
ATOM 905 N N . LYS A 1 108 ? 2.431 3.750 -8.543 1.00 71.12 108 LYS A N 1
ATOM 906 C CA . LYS A 1 108 ? 2.559 2.364 -8.074 1.00 71.12 108 LYS A CA 1
ATOM 907 C C . LYS A 1 108 ? 3.304 2.293 -6.743 1.00 71.12 108 LYS A C 1
ATOM 909 O O . LYS A 1 108 ? 2.946 1.469 -5.910 1.00 71.12 108 LYS A O 1
ATOM 914 N N . LEU A 1 109 ? 4.271 3.186 -6.517 1.00 74.25 109 LEU A N 1
ATOM 915 C CA . LEU A 1 109 ? 4.991 3.284 -5.247 1.00 74.25 109 LEU A CA 1
ATOM 916 C C . LEU A 1 109 ? 4.054 3.701 -4.113 1.00 74.25 109 LEU A C 1
ATOM 918 O O . LEU A 1 109 ? 4.057 3.071 -3.057 1.00 74.25 109 LEU A O 1
ATOM 922 N N . ILE A 1 110 ? 3.218 4.716 -4.342 1.00 74.00 110 ILE A N 1
ATOM 923 C CA . ILE A 1 110 ? 2.227 5.178 -3.361 1.00 74.00 110 ILE A CA 1
ATOM 924 C C . ILE A 1 110 ? 1.215 4.069 -3.057 1.00 74.00 110 ILE A C 1
ATOM 926 O O . ILE A 1 110 ? 0.918 3.824 -1.890 1.00 74.00 110 ILE A O 1
ATOM 930 N N . LEU A 1 111 ? 0.718 3.368 -4.081 1.00 72.44 111 LEU A N 1
ATOM 931 C CA . LEU A 1 111 ? -0.244 2.275 -3.909 1.00 72.44 111 LEU A CA 1
ATOM 932 C C . LEU A 1 111 ? 0.364 1.090 -3.151 1.00 72.44 111 LEU A C 1
ATOM 934 O O . LEU A 1 111 ? -0.244 0.603 -2.203 1.00 72.44 111 LEU A O 1
ATOM 938 N N . PHE A 1 112 ? 1.576 0.673 -3.519 1.00 72.19 112 PHE A N 1
ATOM 939 C CA . PHE A 1 112 ? 2.295 -0.413 -2.851 1.00 72.19 112 PHE A CA 1
ATOM 940 C C . PHE A 1 112 ? 2.598 -0.076 -1.385 1.00 72.19 112 PHE A C 1
ATOM 942 O O . PHE A 1 112 ? 2.325 -0.858 -0.477 1.00 72.19 112 PHE A O 1
ATOM 949 N N . THR A 1 113 ? 3.088 1.136 -1.139 1.00 75.31 113 THR A N 1
ATOM 950 C CA . THR A 1 113 ? 3.368 1.623 0.214 1.00 75.31 113 THR A CA 1
ATOM 951 C C . THR A 1 113 ? 2.084 1.719 1.040 1.00 75.31 113 THR A C 1
ATOM 953 O O . THR A 1 113 ? 2.061 1.314 2.198 1.00 75.31 113 THR A 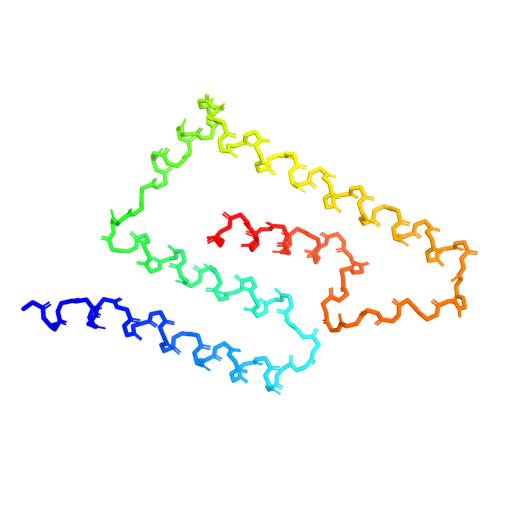O 1
ATOM 956 N N . GLY A 1 114 ? 0.994 2.197 0.434 1.00 73.88 114 GLY A N 1
ATOM 957 C CA . GLY A 1 114 ? -0.324 2.254 1.059 1.00 73.88 114 GLY A CA 1
ATOM 958 C C . GLY A 1 114 ? -0.849 0.875 1.453 1.00 73.88 114 GLY A C 1
ATOM 959 O O . GLY A 1 114 ? -1.336 0.725 2.570 1.00 73.88 114 GLY A O 1
ATOM 960 N N . SER A 1 115 ? -0.697 -0.144 0.596 1.00 67.25 115 SER A N 1
ATOM 961 C CA . SER A 1 115 ? -1.081 -1.519 0.948 1.00 67.25 115 SER A CA 1
ATOM 962 C C . SER A 1 115 ? -0.299 -2.059 2.145 1.00 67.25 115 SER A C 1
ATOM 964 O O . SER A 1 115 ? -0.912 -2.613 3.049 1.00 67.25 115 SER A O 1
ATOM 966 N N . THR A 1 116 ? 1.013 -1.820 2.221 1.00 72.00 116 THR A N 1
ATOM 967 C CA . THR A 1 116 ? 1.853 -2.295 3.338 1.00 72.00 116 THR A CA 1
ATOM 968 C C . THR A 1 116 ? 1.504 -1.640 4.678 1.00 72.00 116 THR A C 1
ATOM 970 O O . THR A 1 116 ? 1.767 -2.214 5.726 1.00 72.00 116 THR A O 1
ATOM 973 N N . ILE A 1 117 ? 0.928 -0.434 4.667 1.00 72.38 117 ILE A N 1
ATOM 974 C CA . ILE A 1 117 ? 0.489 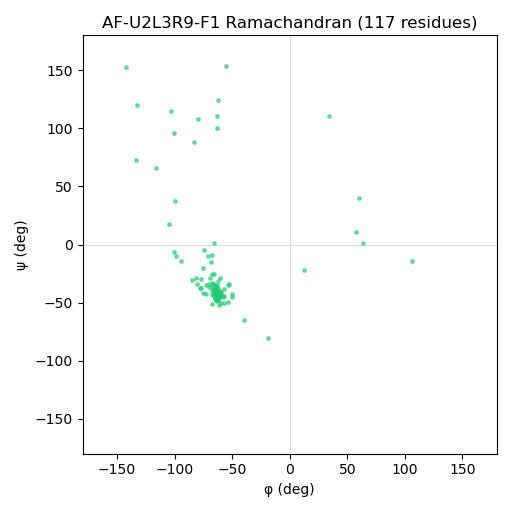0.271 5.887 1.00 72.38 117 ILE A CA 1
ATOM 975 C C . ILE A 1 117 ? -0.884 -0.226 6.361 1.00 72.38 117 ILE A C 1
ATOM 977 O O . ILE A 1 117 ? -1.196 -0.130 7.547 1.00 72.38 117 ILE A O 1
ATOM 981 N N . ILE A 1 118 ? -1.723 -0.686 5.428 1.00 66.00 118 ILE A N 1
ATOM 982 C CA . ILE A 1 118 ? -3.073 -1.188 5.716 1.00 66.00 118 ILE A CA 1
ATOM 983 C C . ILE A 1 118 ? -3.046 -2.669 6.131 1.00 66.00 118 ILE A C 1
ATOM 985 O O . ILE A 1 118 ? -3.920 -3.084 6.893 1.00 66.00 118 ILE A O 1
ATOM 989 N N . GLN A 1 119 ? -2.085 -3.440 5.610 1.00 57.97 119 GLN A N 1
ATOM 990 C CA . GLN A 1 119 ? -1.818 -4.837 5.967 1.00 57.97 119 GLN A CA 1
ATOM 991 C C . GLN A 1 119 ? -1.460 -4.998 7.449 1.00 57.97 119 GLN A C 1
ATOM 993 O O . GLN A 1 119 ? -1.973 -5.971 8.047 1.00 57.97 119 GLN A O 1
#

pLDDT: mean 71.72, std 8.03, range [48.31, 83.06]

Solvent-accessible surface area (backbone atoms only — not comparable to full-atom values): 6924 Å² total; per-residue (Å²): 128,70,66,66,57,53,66,64,48,49,57,60,51,51,54,49,56,51,47,55,52,46,47,71,72,43,77,84,44,45,56,59,56,50,32,49,52,44,51,52,52,53,50,52,43,38,74,68,63,81,45,53,66,71,59,51,54,50,45,54,74,66,59,38,74,67,49,55,52,50,53,52,51,54,49,51,52,53,50,50,52,51,53,49,53,53,48,45,72,76,37,79,84,62,78,81,81,64,67,83,70,68,65,86,45,72,66,49,45,53,37,51,52,51,33,67,72,68,106

Secondary structure (DSSP, 8-state):
-HHHHHHHHHHHHHHHHHHHHHHHHSTT-HHHHHHHHHHHHHHHHHHTTS--HHHHHHHHHTT-HHHHHHHHHHHHHHHHHHHHHHHHHH-TTS-----S----SHHHHHHHHHHHHH-